Protein AF-A0A944T6J4-F1 (afdb_monomer_lite)

pLDDT: mean 85.2, std 18.9, range [41.88, 97.56]

Sequence (92 aa):
MNKIFPIILAVILSGCSNHDSKFEKCADSMFILTNELMKKRLPSEAKPTESIEEFNSNSYSKKKEYNFYMALIKICELKYSENPEIFDRDYE

Radius of gyration: 17.8 Å; chains: 1; bounding box: 44×56×32 Å

Structure (mmCIF, N/CA/C/O backbone):
data_AF-A0A944T6J4-F1
#
_entry.id   AF-A0A944T6J4-F1
#
loop_
_atom_site.group_PDB
_atom_site.id
_atom_site.type_symbol
_atom_site.label_atom_id
_atom_site.label_alt_id
_atom_site.label_comp_id
_atom_site.label_asym_id
_atom_site.label_entity_id
_atom_site.label_seq_id
_atom_site.pdbx_PDB_ins_code
_atom_site.Cartn_x
_atom_site.Cartn_y
_atom_site.Cartn_z
_atom_site.occupancy
_atom_site.B_iso_or_equiv
_atom_site.auth_seq_id
_atom_site.auth_comp_id
_atom_site.auth_asym_id
_atom_site.auth_atom_id
_atom_site.pdbx_PDB_model_num
ATOM 1 N N . MET A 1 1 ? 27.799 -42.143 -1.383 1.00 43.44 1 MET A N 1
ATOM 2 C CA . MET A 1 1 ? 28.242 -40.754 -1.648 1.00 43.44 1 MET A CA 1
ATOM 3 C C . MET A 1 1 ? 27.260 -40.084 -2.608 1.00 43.44 1 MET A C 1
ATOM 5 O O . MET A 1 1 ? 27.533 -40.013 -3.793 1.00 43.44 1 MET A O 1
ATOM 9 N N . ASN A 1 2 ? 26.122 -39.598 -2.101 1.00 44.25 2 ASN A N 1
ATOM 10 C CA . ASN A 1 2 ? 25.200 -38.731 -2.848 1.00 44.25 2 ASN A CA 1
ATOM 11 C C . ASN A 1 2 ? 25.442 -37.289 -2.386 1.00 44.25 2 ASN A C 1
ATOM 13 O O . ASN A 1 2 ? 24.771 -36.791 -1.491 1.00 44.25 2 ASN A O 1
ATOM 17 N N . LYS A 1 3 ? 26.473 -36.643 -2.944 1.00 48.72 3 LYS A N 1
ATOM 18 C CA . LYS A 1 3 ? 26.894 -35.275 -2.578 1.00 48.72 3 LYS A CA 1
ATOM 19 C C . LYS A 1 3 ? 26.166 -34.171 -3.366 1.00 48.72 3 LYS A C 1
ATOM 21 O O . LYS A 1 3 ? 26.590 -33.025 -3.330 1.00 48.72 3 LYS A O 1
ATOM 26 N N . ILE A 1 4 ? 25.083 -34.500 -4.073 1.00 54.81 4 ILE A N 1
ATOM 27 C CA . ILE A 1 4 ? 24.348 -33.549 -4.933 1.00 54.81 4 ILE A CA 1
ATOM 28 C C . ILE A 1 4 ? 23.173 -32.889 -4.181 1.00 54.81 4 ILE A C 1
ATOM 30 O O . ILE A 1 4 ? 22.683 -31.836 -4.576 1.00 54.81 4 ILE A O 1
ATOM 34 N N . PHE A 1 5 ? 22.767 -33.443 -3.034 1.00 49.78 5 PHE A N 1
ATOM 35 C CA . PHE A 1 5 ? 21.602 -32.968 -2.283 1.00 49.78 5 PHE A CA 1
ATOM 36 C C . PHE A 1 5 ? 21.678 -31.535 -1.707 1.00 49.78 5 PHE A C 1
ATOM 38 O O . PHE A 1 5 ? 20.635 -30.882 -1.684 1.00 49.78 5 PHE A O 1
ATOM 45 N N . PRO A 1 6 ? 22.833 -30.979 -1.274 1.00 53.31 6 PRO A N 1
ATOM 46 C CA . PRO A 1 6 ? 22.819 -29.660 -0.639 1.00 53.31 6 PRO A CA 1
ATOM 47 C C . PRO A 1 6 ? 22.683 -28.511 -1.649 1.00 53.31 6 PRO A C 1
ATOM 49 O O . PRO A 1 6 ? 22.311 -27.408 -1.265 1.00 53.31 6 PRO A O 1
ATOM 52 N N . ILE A 1 7 ? 22.940 -28.758 -2.939 1.00 52.97 7 ILE A N 1
ATOM 53 C CA . ILE A 1 7 ? 22.882 -27.722 -3.981 1.00 52.97 7 ILE A CA 1
ATOM 54 C C . ILE A 1 7 ? 21.427 -27.426 -4.369 1.00 52.97 7 ILE A C 1
ATOM 56 O O . ILE A 1 7 ? 21.071 -26.273 -4.589 1.00 52.97 7 ILE A O 1
ATOM 60 N N . ILE A 1 8 ? 20.559 -28.443 -4.380 1.00 52.62 8 ILE A N 1
ATOM 61 C CA . ILE A 1 8 ? 19.146 -28.284 -4.758 1.00 52.62 8 ILE A CA 1
ATOM 62 C C . ILE A 1 8 ? 18.373 -27.482 -3.695 1.00 52.62 8 ILE A C 1
ATOM 64 O O . ILE A 1 8 ? 17.468 -26.729 -4.040 1.00 52.62 8 ILE A O 1
ATOM 68 N N . LEU A 1 9 ? 18.768 -27.562 -2.419 1.00 43.62 9 LEU A N 1
ATOM 69 C CA . LEU A 1 9 ? 18.108 -26.823 -1.335 1.00 43.62 9 LEU A CA 1
ATOM 70 C C . LEU A 1 9 ? 18.418 -25.313 -1.357 1.00 43.62 9 LEU A C 1
ATOM 72 O O . LEU A 1 9 ? 17.585 -24.509 -0.949 1.00 43.62 9 LEU A O 1
ATOM 76 N N . ALA A 1 10 ? 19.592 -24.917 -1.860 1.00 49.22 10 ALA A N 1
ATOM 77 C CA . ALA A 1 10 ? 20.015 -23.515 -1.898 1.00 49.22 10 ALA A CA 1
ATOM 78 C C . ALA A 1 10 ? 19.315 -22.697 -3.000 1.00 49.22 10 ALA A C 1
ATOM 80 O O . ALA A 1 10 ? 19.165 -21.487 -2.858 1.00 49.22 10 ALA A O 1
ATOM 81 N N . VAL A 1 11 ? 18.850 -23.343 -4.075 1.00 47.28 11 VAL A N 1
ATOM 82 C CA . VAL A 1 11 ? 18.210 -22.656 -5.215 1.00 47.28 11 VAL A CA 1
ATOM 83 C C . VAL A 1 11 ? 16.736 -22.324 -4.942 1.00 47.28 11 VAL A C 1
ATOM 85 O O . VAL A 1 11 ? 16.173 -21.445 -5.583 1.00 47.28 11 VAL A O 1
ATOM 88 N N . ILE A 1 12 ? 16.107 -22.969 -3.954 1.00 47.72 12 ILE A N 1
ATOM 89 C CA . ILE A 1 12 ? 14.687 -22.744 -3.628 1.00 47.72 12 ILE A CA 1
ATOM 90 C C . ILE A 1 12 ? 14.509 -21.524 -2.697 1.00 47.72 12 ILE A C 1
ATOM 92 O O . ILE A 1 12 ? 13.428 -20.949 -2.635 1.00 47.72 12 ILE A O 1
ATOM 96 N N . LEU A 1 13 ? 15.569 -21.080 -2.006 1.00 42.25 13 LEU A N 1
ATOM 97 C CA . LEU A 1 13 ? 15.508 -19.993 -1.014 1.00 42.25 13 LEU A CA 1
ATOM 98 C C . LEU A 1 13 ? 15.972 -18.621 -1.529 1.00 42.25 13 LEU A C 1
ATOM 100 O O . LEU A 1 13 ? 15.742 -17.619 -0.859 1.00 42.25 13 LEU A O 1
ATOM 104 N N . SER A 1 14 ? 16.589 -18.537 -2.709 1.00 41.88 14 SER A N 1
ATOM 105 C CA . SER A 1 14 ? 17.016 -17.257 -3.302 1.00 41.88 14 SER A CA 1
ATOM 106 C C . SER A 1 14 ? 15.935 -16.579 -4.156 1.00 41.88 14 SER A C 1
ATOM 108 O O . SER A 1 14 ? 16.183 -15.529 -4.741 1.00 41.88 14 SER A O 1
ATOM 110 N N . GLY A 1 15 ? 14.735 -17.165 -4.223 1.00 42.31 15 GLY A N 1
ATOM 111 C CA . GLY A 1 15 ? 13.610 -16.691 -5.030 1.00 42.31 15 GLY A CA 1
ATOM 112 C C . GLY A 1 15 ? 12.571 -15.841 -4.293 1.00 42.31 15 GLY A C 1
ATOM 113 O O . GLY A 1 15 ? 11.476 -15.678 -4.823 1.00 42.31 15 GLY A O 1
ATOM 114 N N . CYS A 1 16 ? 12.851 -15.309 -3.095 1.00 51.16 16 CYS A N 1
ATOM 115 C CA . CYS A 1 16 ? 12.024 -14.228 -2.543 1.00 51.16 16 CYS A CA 1
ATOM 116 C C . CYS A 1 16 ? 12.282 -12.980 -3.390 1.00 51.16 16 CYS A C 1
ATOM 118 O O . CYS A 1 16 ? 13.302 -12.313 -3.235 1.00 51.16 16 CYS A O 1
ATOM 120 N N . SER A 1 17 ? 11.410 -12.748 -4.370 1.00 48.88 17 SER A N 1
ATOM 121 C CA . SER A 1 17 ? 11.628 -11.750 -5.405 1.00 48.88 17 SER A CA 1
ATOM 122 C C . SER A 1 17 ? 11.756 -10.351 -4.780 1.00 48.88 17 SER A C 1
ATOM 124 O O . SER A 1 17 ? 10.850 -9.858 -4.111 1.00 48.88 17 SER A O 1
ATOM 126 N N . ASN A 1 18 ? 12.880 -9.669 -5.024 1.00 55.91 18 ASN A N 1
ATOM 127 C CA . ASN A 1 18 ? 13.016 -8.237 -4.718 1.00 55.91 18 ASN A CA 1
ATOM 128 C C . ASN A 1 18 ? 11.958 -7.391 -5.452 1.00 55.91 18 ASN A C 1
ATOM 130 O O . ASN A 1 18 ? 11.732 -6.242 -5.091 1.00 55.91 18 ASN A O 1
ATOM 134 N N . HIS A 1 19 ? 11.318 -7.951 -6.482 1.00 59.09 19 HIS A N 1
ATOM 135 C CA . HIS A 1 19 ? 10.261 -7.308 -7.249 1.00 59.09 19 HIS A CA 1
ATOM 136 C C . HIS A 1 19 ? 9.002 -7.092 -6.397 1.00 59.09 19 HIS A C 1
ATOM 138 O O . HIS A 1 19 ? 8.496 -5.976 -6.329 1.00 59.09 19 HIS A O 1
ATOM 144 N N . ASP A 1 20 ? 8.563 -8.119 -5.664 1.00 73.94 20 ASP A N 1
ATOM 145 C CA . ASP A 1 20 ? 7.369 -8.052 -4.811 1.00 73.94 20 ASP A CA 1
ATOM 146 C C . ASP A 1 20 ? 7.525 -7.034 -3.667 1.00 73.94 20 ASP A C 1
ATOM 148 O O . ASP A 1 20 ? 6.575 -6.333 -3.317 1.00 73.94 20 ASP A O 1
ATOM 152 N N . SER A 1 21 ? 8.745 -6.889 -3.136 1.00 87.31 21 SER A N 1
ATOM 153 C CA . SER A 1 21 ? 9.054 -5.955 -2.044 1.00 87.31 21 SER A CA 1
ATOM 154 C C . SER A 1 21 ? 8.810 -4.490 -2.425 1.00 87.31 21 SER A C 1
ATOM 156 O O . SER A 1 21 ? 8.369 -3.702 -1.588 1.00 87.31 21 SER A O 1
ATOM 158 N N . LYS A 1 22 ? 9.090 -4.089 -3.672 1.00 93.31 22 LYS A N 1
ATOM 159 C CA . LYS A 1 22 ? 8.911 -2.692 -4.110 1.00 93.31 22 LYS A CA 1
ATOM 160 C C . LYS A 1 22 ? 7.426 -2.332 -4.212 1.00 93.31 22 LYS A C 1
ATOM 162 O O . LYS A 1 22 ? 7.001 -1.269 -3.758 1.00 93.31 22 LYS A O 1
ATOM 167 N N . PHE A 1 23 ? 6.614 -3.246 -4.747 1.00 95.38 23 PHE A N 1
ATOM 168 C CA . PHE A 1 23 ? 5.165 -3.056 -4.833 1.00 95.38 23 PHE A CA 1
ATOM 169 C C . PHE A 1 23 ? 4.487 -3.104 -3.466 1.00 95.38 23 PHE A C 1
ATOM 171 O O . PHE A 1 23 ? 3.567 -2.321 -3.237 1.00 95.38 23 PHE A O 1
ATOM 178 N N . GLU A 1 24 ? 4.955 -3.955 -2.548 1.00 95.12 24 GLU A N 1
ATOM 179 C CA . GLU A 1 24 ? 4.496 -3.946 -1.155 1.00 95.12 24 GLU A CA 1
ATOM 180 C C . GLU A 1 24 ? 4.772 -2.594 -0.486 1.00 95.12 24 GLU A C 1
ATOM 182 O O . GLU A 1 24 ? 3.843 -1.957 0.010 1.00 95.12 24 GLU A O 1
ATOM 187 N N . LYS A 1 25 ? 6.017 -2.096 -0.549 1.00 94.94 25 LYS A N 1
ATOM 188 C CA . LYS A 1 25 ? 6.387 -0.780 0.004 1.00 94.94 25 LYS A CA 1
ATOM 189 C C . LYS A 1 25 ? 5.534 0.349 -0.581 1.00 94.94 25 LYS A C 1
ATOM 191 O O . LYS A 1 25 ? 5.078 1.225 0.160 1.00 94.94 25 LYS A O 1
ATOM 196 N N . CYS A 1 26 ? 5.291 0.330 -1.893 1.00 96.50 26 CYS A N 1
ATOM 197 C CA . CYS A 1 26 ? 4.432 1.313 -2.547 1.00 96.50 26 CYS A CA 1
ATOM 198 C C . CYS A 1 26 ? 2.978 1.225 -2.055 1.00 96.50 26 CYS A C 1
ATOM 200 O O . CYS A 1 26 ? 2.403 2.244 -1.665 1.00 96.50 26 CYS A O 1
ATOM 202 N N . ALA A 1 27 ? 2.393 0.026 -2.013 1.00 96.69 27 ALA A N 1
ATOM 203 C CA . ALA A 1 27 ? 1.009 -0.173 -1.591 1.00 96.69 27 ALA A CA 1
ATOM 204 C C . ALA A 1 27 ? 0.795 0.183 -0.109 1.00 96.69 27 ALA A C 1
ATOM 206 O O . ALA A 1 27 ? -0.181 0.861 0.216 1.00 96.69 27 ALA A O 1
ATOM 207 N N . ASP A 1 28 ? 1.729 -0.180 0.774 1.00 95.81 28 ASP A N 1
ATOM 208 C CA . ASP A 1 28 ? 1.706 0.197 2.194 1.00 95.81 28 ASP A CA 1
ATOM 209 C C . ASP A 1 28 ? 1.791 1.723 2.364 1.00 95.81 28 ASP A C 1
ATOM 211 O O . ASP A 1 28 ? 1.004 2.323 3.102 1.00 95.81 28 ASP A O 1
ATOM 215 N N . SER A 1 29 ? 2.682 2.383 1.614 1.00 95.38 29 SER A N 1
ATOM 216 C CA . SER A 1 29 ? 2.800 3.849 1.612 1.00 95.38 29 SER A CA 1
ATOM 217 C C . SER A 1 29 ? 1.507 4.522 1.145 1.00 95.38 29 SER A C 1
ATOM 219 O O . SER A 1 29 ? 1.035 5.486 1.754 1.00 95.38 29 SER A O 1
ATOM 221 N N . MET A 1 30 ? 0.897 3.999 0.078 1.00 95.75 30 MET A N 1
ATOM 222 C CA . MET A 1 30 ? -0.382 4.490 -0.427 1.00 95.75 30 MET A CA 1
ATOM 223 C C . MET A 1 30 ? -1.518 4.273 0.570 1.00 95.75 30 MET A C 1
ATOM 225 O O . MET A 1 30 ? -2.384 5.140 0.691 1.00 95.75 30 MET A O 1
ATOM 229 N N . PHE A 1 31 ? -1.526 3.154 1.293 1.00 95.88 31 PHE A N 1
ATOM 230 C CA . PHE A 1 31 ? -2.538 2.868 2.302 1.00 95.88 31 PHE A CA 1
ATOM 231 C C . PHE A 1 31 ? -2.471 3.868 3.460 1.00 95.88 31 PHE A C 1
ATOM 233 O O . PHE A 1 31 ? -3.490 4.473 3.802 1.00 95.88 31 PHE A O 1
ATOM 240 N N . ILE A 1 32 ? -1.269 4.122 3.989 1.00 95.56 32 ILE A N 1
ATOM 241 C CA . ILE A 1 32 ? -1.040 5.134 5.030 1.00 95.56 32 ILE A CA 1
ATOM 242 C C . ILE A 1 32 ? -1.492 6.512 4.539 1.00 95.56 32 ILE A C 1
ATOM 244 O O . ILE A 1 32 ? -2.290 7.172 5.205 1.00 95.56 32 ILE A O 1
ATOM 248 N N . LEU A 1 33 ? -1.045 6.932 3.349 1.00 95.38 33 LEU A N 1
ATOM 249 C CA . LEU A 1 33 ? -1.409 8.233 2.784 1.00 95.38 33 LEU A CA 1
ATOM 250 C C . LEU A 1 33 ? -2.924 8.370 2.585 1.00 95.38 33 LEU A C 1
ATOM 252 O O . LEU A 1 33 ? -3.503 9.410 2.898 1.00 95.38 33 LEU A O 1
ATOM 256 N N . THR A 1 34 ? -3.571 7.319 2.082 1.00 94.62 34 THR A N 1
ATOM 257 C CA . THR A 1 34 ? -5.025 7.288 1.901 1.00 94.62 34 THR A CA 1
ATOM 258 C C . THR A 1 34 ? -5.722 7.460 3.243 1.00 94.62 34 THR A C 1
ATOM 260 O O . THR A 1 34 ? -6.613 8.300 3.354 1.00 94.62 34 THR A O 1
ATOM 263 N N . ASN A 1 35 ? -5.278 6.752 4.283 1.00 95.75 35 ASN A N 1
ATOM 264 C CA . ASN A 1 35 ? -5.867 6.870 5.611 1.00 95.75 35 ASN A CA 1
ATOM 265 C C . ASN A 1 35 ? -5.671 8.271 6.220 1.00 95.75 35 ASN A C 1
ATOM 267 O O . ASN A 1 35 ? -6.606 8.832 6.787 1.00 95.75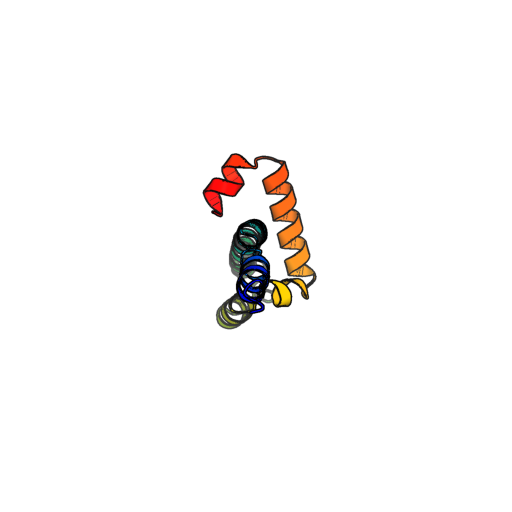 35 ASN A O 1
ATOM 271 N N . GLU A 1 36 ? -4.499 8.887 6.043 1.00 95.88 36 GLU A N 1
ATOM 272 C CA . GLU A 1 36 ? -4.245 10.269 6.479 1.00 95.88 36 GLU A CA 1
ATOM 273 C C . GLU A 1 36 ? -5.141 11.291 5.762 1.00 95.88 36 GLU A C 1
ATOM 275 O O . GLU A 1 36 ? -5.609 12.265 6.361 1.00 95.88 36 GLU A O 1
ATOM 280 N N . LEU A 1 37 ? -5.440 11.069 4.480 1.00 96.19 37 LEU A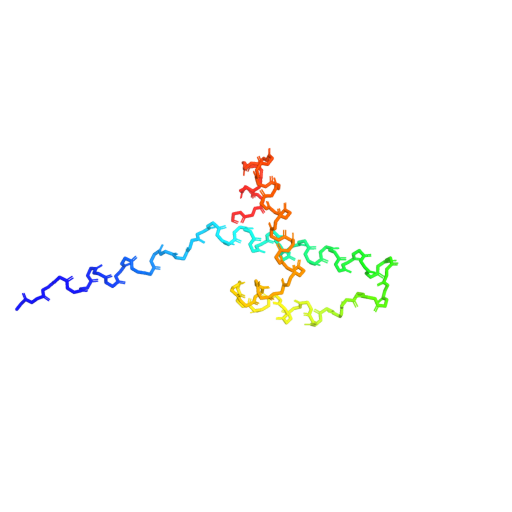 N 1
ATOM 281 C CA . LEU A 1 37 ? -6.403 11.886 3.741 1.00 96.19 37 LEU A CA 1
ATOM 282 C C . LEU A 1 37 ? -7.841 11.633 4.207 1.00 96.19 37 LEU A C 1
ATOM 284 O O . LEU A 1 37 ? -8.614 12.588 4.339 1.00 96.19 37 LEU A O 1
ATOM 288 N N . MET A 1 38 ? -8.195 10.380 4.499 1.00 95.88 38 MET A N 1
ATOM 289 C CA . MET A 1 38 ? -9.504 10.015 5.042 1.00 95.88 38 MET A CA 1
ATOM 290 C C . MET A 1 38 ? -9.737 10.655 6.409 1.00 95.88 38 MET A C 1
ATOM 292 O O . MET A 1 38 ? -10.801 11.223 6.612 1.00 95.88 38 MET A O 1
ATOM 296 N N . LYS A 1 39 ? -8.741 10.708 7.305 1.00 96.38 39 LYS A N 1
ATOM 297 C CA . LYS A 1 39 ? -8.865 11.423 8.593 1.00 96.38 39 LYS A CA 1
ATOM 298 C C . LYS A 1 39 ? -9.329 12.874 8.421 1.00 96.38 39 LYS A C 1
ATOM 300 O O . LYS A 1 39 ? -10.081 13.383 9.245 1.00 96.38 39 LYS A O 1
ATOM 305 N N . LYS A 1 40 ? -8.906 13.537 7.339 1.00 96.06 40 LYS A N 1
ATOM 306 C CA . LYS A 1 40 ? -9.264 14.933 7.041 1.00 96.06 40 LYS A CA 1
ATOM 307 C C . LYS A 1 40 ? -10.612 15.080 6.337 1.00 96.06 40 LYS A C 1
ATOM 309 O O . LYS A 1 40 ? -11.291 16.078 6.548 1.00 96.06 40 LYS A O 1
ATOM 314 N N . ARG A 1 41 ? -10.961 14.147 5.446 1.00 96.81 41 ARG A N 1
ATOM 315 C CA . ARG A 1 41 ? -12.107 14.291 4.526 1.00 96.81 41 ARG A CA 1
ATOM 316 C C . ARG A 1 41 ? -13.308 13.418 4.883 1.00 96.81 41 ARG A C 1
ATOM 318 O O . ARG A 1 41 ? -14.433 13.823 4.627 1.00 96.81 41 ARG A O 1
ATOM 325 N N . LEU A 1 42 ? -13.062 12.239 5.446 1.00 96.62 42 LEU A N 1
ATOM 326 C CA . LEU A 1 42 ? -14.032 11.188 5.767 1.00 96.62 42 LEU A CA 1
ATOM 327 C C . LEU A 1 42 ? -13.658 10.532 7.116 1.00 96.62 42 LEU A C 1
ATOM 329 O O . LEU A 1 42 ? -13.298 9.353 7.159 1.00 96.62 42 LEU A O 1
ATOM 333 N N . PRO A 1 43 ? -13.691 11.281 8.235 1.00 94.06 43 PRO A N 1
ATOM 334 C CA . PRO A 1 43 ? -13.155 10.814 9.516 1.00 94.06 43 PRO A CA 1
ATOM 335 C C . PRO A 1 43 ? -13.866 9.568 10.062 1.00 94.06 43 PRO A C 1
ATOM 337 O O . PRO A 1 43 ? -13.243 8.779 10.761 1.00 94.06 43 PRO A O 1
ATOM 340 N N . SER A 1 44 ? -15.141 9.357 9.718 1.00 96.00 44 SER A N 1
ATOM 341 C CA . SER A 1 44 ? -15.897 8.150 10.083 1.00 96.00 44 SER A CA 1
ATOM 342 C C . SER A 1 44 ? -15.448 6.890 9.338 1.00 96.00 44 SER A C 1
ATOM 344 O O . SER A 1 44 ? -15.744 5.784 9.779 1.00 96.00 44 SER A O 1
ATOM 346 N N . GLU A 1 45 ? -14.773 7.043 8.199 1.00 93.25 45 GLU A N 1
ATOM 347 C CA . GLU A 1 45 ? -14.269 5.929 7.390 1.00 93.25 45 GLU A CA 1
ATOM 348 C C . GLU A 1 45 ? -12.778 5.661 7.635 1.00 93.25 45 GLU A C 1
ATOM 350 O O . GLU A 1 45 ? -12.285 4.572 7.327 1.00 93.25 45 GLU A O 1
ATOM 355 N N . ALA A 1 46 ? -12.059 6.642 8.191 1.00 95.62 46 ALA A N 1
ATOM 356 C CA . ALA A 1 46 ? -10.650 6.517 8.525 1.00 95.62 46 ALA A CA 1
ATOM 357 C C . ALA A 1 46 ? -10.424 5.410 9.564 1.00 95.62 46 ALA A C 1
ATOM 359 O O . ALA A 1 46 ? -11.158 5.273 10.544 1.00 95.62 46 ALA A O 1
ATOM 360 N N . LYS A 1 47 ? -9.379 4.614 9.353 1.00 94.81 47 LYS A N 1
ATOM 361 C CA . LYS A 1 47 ? -8.979 3.556 10.276 1.00 94.81 47 LYS A CA 1
ATOM 362 C C . LYS A 1 47 ? -8.123 4.118 11.415 1.00 94.81 47 LYS A C 1
ATOM 364 O O . LYS A 1 47 ? -7.295 5.007 11.167 1.00 94.81 47 LYS A O 1
ATOM 369 N N . PRO A 1 48 ? -8.283 3.589 12.642 1.00 94.94 48 PRO A N 1
ATOM 370 C CA . PRO A 1 48 ? -7.364 3.854 13.744 1.00 94.94 48 PRO A CA 1
ATOM 371 C C . PRO A 1 48 ? -5.928 3.495 13.365 1.00 94.94 48 PRO A C 1
ATOM 373 O O . PRO A 1 48 ? -5.706 2.607 12.539 1.00 94.94 48 PRO A O 1
ATOM 376 N N . THR A 1 49 ? -4.959 4.171 13.979 1.00 91.06 49 THR A N 1
ATOM 377 C CA . THR A 1 49 ? -3.533 3.926 13.723 1.00 91.06 49 THR A CA 1
ATOM 378 C C . THR A 1 49 ? -3.162 2.474 14.022 1.00 91.06 49 THR A C 1
ATOM 380 O O . THR A 1 49 ? -2.493 1.843 13.212 1.00 91.06 49 THR A O 1
ATOM 383 N N . GLU A 1 50 ? -3.697 1.907 15.102 1.00 95.19 50 GLU A N 1
ATOM 384 C CA . GLU A 1 50 ? -3.442 0.529 15.523 1.00 95.19 50 GLU A CA 1
ATOM 385 C C . GLU A 1 50 ? -3.886 -0.481 14.455 1.00 95.19 50 GLU A C 1
ATOM 387 O O . GLU A 1 50 ? -3.182 -1.444 14.171 1.00 95.19 50 GLU A O 1
ATOM 392 N N . SER A 1 51 ? -5.024 -0.236 13.795 1.00 94.12 51 SER A N 1
ATOM 393 C CA . SER A 1 51 ? -5.508 -1.100 12.710 1.00 94.12 51 SER A CA 1
ATOM 394 C C . SER A 1 51 ? -4.638 -1.015 11.453 1.00 94.12 51 SER A C 1
ATOM 396 O O . SER A 1 51 ? -4.537 -1.993 10.713 1.00 94.12 51 SER A O 1
ATOM 398 N N . ILE A 1 52 ? -4.023 0.143 11.186 1.00 93.50 52 ILE A N 1
ATOM 399 C CA . ILE A 1 52 ? -3.065 0.299 10.081 1.00 93.50 52 ILE A CA 1
ATOM 400 C C . ILE A 1 52 ? -1.773 -0.458 10.398 1.00 93.50 52 ILE A C 1
ATOM 402 O O . ILE A 1 52 ? -1.265 -1.177 9.542 1.00 93.50 52 ILE A O 1
ATOM 406 N N . GLU A 1 53 ? -1.258 -0.322 11.621 1.00 92.75 53 GLU A N 1
ATOM 407 C CA . GLU A 1 53 ? -0.049 -1.014 12.080 1.00 92.75 53 GLU A CA 1
ATOM 408 C C . GLU A 1 53 ? -0.231 -2.535 12.070 1.00 92.75 53 GLU A C 1
ATOM 410 O O . GLU A 1 53 ? 0.614 -3.253 11.532 1.00 92.75 53 GLU A O 1
ATOM 415 N N . GLU A 1 54 ? -1.367 -3.027 12.572 1.00 94.25 54 GLU A N 1
ATOM 416 C CA . GLU A 1 54 ? -1.726 -4.444 12.516 1.00 94.25 54 GLU A CA 1
ATOM 417 C C . GLU A 1 54 ? -1.791 -4.936 11.065 1.00 94.25 54 GLU A C 1
ATOM 419 O O . GLU A 1 54 ? -1.173 -5.948 10.725 1.00 94.25 54 GLU A O 1
ATOM 424 N N . PHE A 1 55 ? -2.471 -4.200 10.179 1.00 94.88 55 PHE A N 1
ATOM 425 C CA . PHE A 1 55 ? -2.539 -4.561 8.765 1.00 94.88 55 PHE A CA 1
ATOM 426 C C . PHE A 1 55 ? -1.146 -4.627 8.123 1.00 94.88 55 PHE A C 1
ATOM 428 O O . PHE A 1 55 ? -0.834 -5.609 7.446 1.00 94.88 55 PHE A O 1
ATOM 435 N N . ASN A 1 56 ? -0.298 -3.626 8.370 1.00 90.62 56 ASN A N 1
ATOM 436 C CA . ASN A 1 56 ? 1.048 -3.533 7.804 1.00 90.62 56 ASN A CA 1
ATOM 437 C C . ASN A 1 56 ? 2.004 -4.607 8.343 1.00 90.62 56 ASN A C 1
ATOM 439 O O . ASN A 1 56 ? 2.944 -4.978 7.642 1.00 90.62 56 ASN A O 1
ATOM 443 N N . SER A 1 57 ? 1.742 -5.140 9.541 1.00 93.44 57 SER A N 1
ATOM 444 C CA . SER A 1 57 ? 2.507 -6.247 1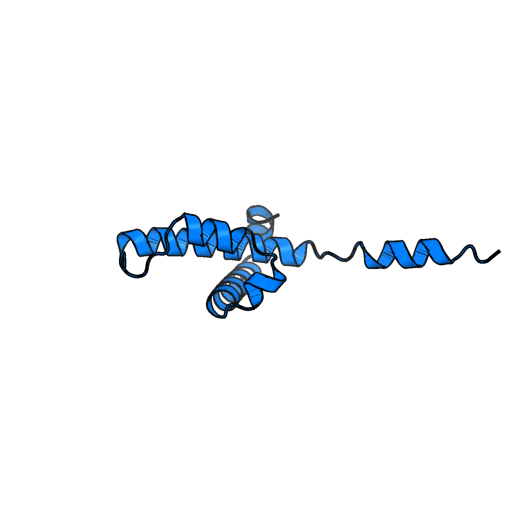0.126 1.00 93.44 57 SER A CA 1
ATOM 445 C C . SER A 1 57 ? 2.242 -7.608 9.464 1.00 93.44 57 SER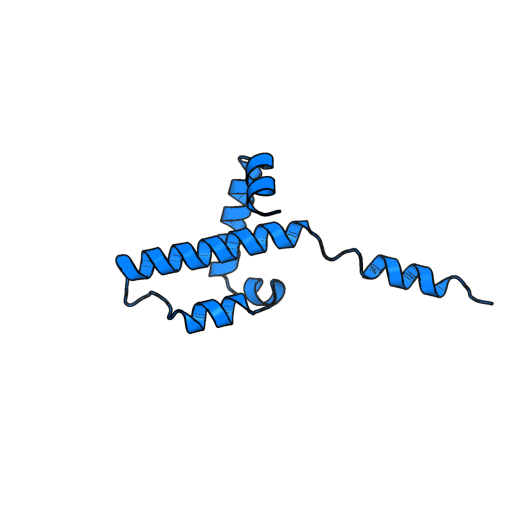 A C 1
ATOM 447 O O . SER A 1 57 ? 3.019 -8.547 9.647 1.00 93.44 57 SER A O 1
ATOM 449 N N . ASN A 1 58 ? 1.161 -7.733 8.684 1.00 93.56 58 ASN A N 1
ATOM 450 C CA . ASN A 1 58 ? 0.862 -8.959 7.950 1.00 93.56 58 ASN A CA 1
ATOM 451 C C . ASN A 1 58 ? 1.886 -9.221 6.839 1.00 93.56 58 ASN A C 1
ATOM 453 O O . ASN A 1 58 ? 2.489 -8.305 6.287 1.00 93.56 58 ASN A O 1
ATOM 457 N N . SER A 1 59 ? 2.027 -10.486 6.441 1.00 94.06 59 SER A N 1
ATOM 458 C CA . SER A 1 59 ? 2.829 -10.829 5.265 1.00 94.06 59 SER A CA 1
ATOM 459 C C . SER A 1 59 ? 2.205 -10.274 3.982 1.00 94.06 59 SER A C 1
ATOM 461 O O . SER A 1 59 ? 0.978 -10.196 3.864 1.00 94.06 59 SER A O 1
ATOM 463 N N . TYR A 1 60 ? 3.030 -9.986 2.971 1.00 92.69 60 TYR A N 1
ATOM 464 C CA . TYR A 1 60 ? 2.546 -9.518 1.670 1.00 92.69 60 TYR A CA 1
ATOM 465 C C . TYR A 1 60 ? 1.459 -10.422 1.074 1.00 92.69 60 TYR A C 1
ATOM 467 O O . TYR A 1 60 ? 0.425 -9.956 0.597 1.00 92.69 60 TYR A O 1
ATOM 475 N N . SER A 1 61 ? 1.648 -11.745 1.163 1.00 93.25 61 SER A N 1
ATOM 476 C CA . SER A 1 61 ? 0.652 -12.720 0.703 1.00 93.25 61 SER A CA 1
ATOM 477 C C . SER A 1 61 ? -0.688 -12.557 1.416 1.00 93.25 61 SER A C 1
ATOM 479 O O . SER A 1 61 ? -1.726 -12.674 0.773 1.00 93.25 61 SER A O 1
ATOM 481 N N . LYS A 1 62 ? -0.669 -12.276 2.724 1.00 94.25 62 LYS A N 1
ATOM 482 C CA . LYS A 1 62 ? -1.881 -12.078 3.517 1.00 94.25 62 LYS A CA 1
ATOM 483 C C . LYS A 1 62 ? -2.564 -10.755 3.172 1.00 94.25 62 LYS A C 1
ATOM 485 O O . LYS A 1 62 ? -3.781 -10.722 3.023 1.00 94.25 62 LYS A O 1
ATOM 490 N N . LYS A 1 63 ? -1.796 -9.680 2.966 1.00 95.56 63 LYS A N 1
ATOM 491 C CA . LYS A 1 63 ? -2.326 -8.376 2.527 1.00 95.56 63 LYS A CA 1
ATOM 492 C C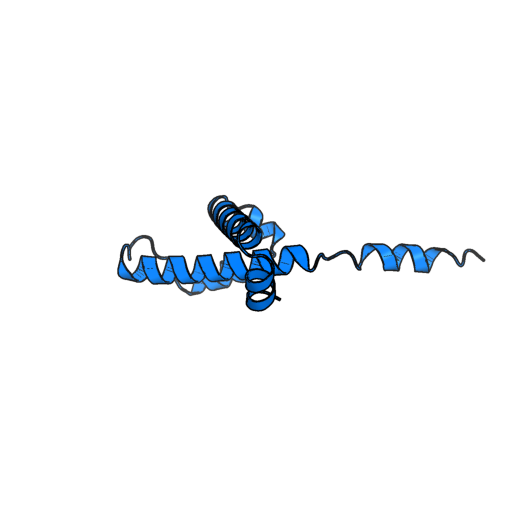 . LYS A 1 63 ? -3.012 -8.465 1.156 1.00 95.56 63 LYS A C 1
ATOM 494 O O . LYS A 1 63 ? -4.053 -7.845 0.950 1.00 95.56 63 LYS A O 1
ATOM 499 N N . LYS A 1 64 ? -2.495 -9.291 0.238 1.00 95.06 64 LYS A N 1
ATOM 500 C CA . LYS A 1 64 ? -3.096 -9.535 -1.091 1.00 95.06 64 LYS A CA 1
ATOM 501 C C . LYS A 1 64 ? -4.465 -10.225 -1.061 1.00 95.06 64 LYS A C 1
ATOM 503 O O . LYS A 1 64 ? -5.167 -10.199 -2.067 1.00 95.06 64 LYS A O 1
ATOM 508 N N . GLU A 1 65 ? -4.888 -10.791 0.069 1.00 96.31 65 GLU A N 1
ATOM 509 C CA . GLU A 1 65 ? -6.256 -11.311 0.224 1.00 96.31 65 GLU A CA 1
ATOM 510 C C . GLU A 1 65 ? -7.309 -10.185 0.269 1.00 96.31 65 GLU A C 1
ATOM 512 O O . GLU A 1 65 ? -8.500 -10.435 0.077 1.00 96.31 65 GLU A O 1
ATOM 517 N N . TYR A 1 66 ? -6.893 -8.933 0.492 1.00 95.44 66 TYR A N 1
ATOM 518 C CA . TYR A 1 66 ? -7.789 -7.788 0.583 1.00 95.44 66 TYR A CA 1
ATOM 519 C C . TYR A 1 66 ? -7.915 -7.065 -0.764 1.00 95.44 66 TYR A C 1
ATOM 521 O O . TYR A 1 66 ? -6.950 -6.515 -1.296 1.00 95.44 66 TYR A O 1
ATOM 529 N N . ASN A 1 67 ? -9.144 -6.972 -1.282 1.00 96.50 67 ASN A N 1
ATOM 530 C CA . ASN A 1 67 ? -9.431 -6.331 -2.574 1.00 96.50 67 ASN A CA 1
ATOM 53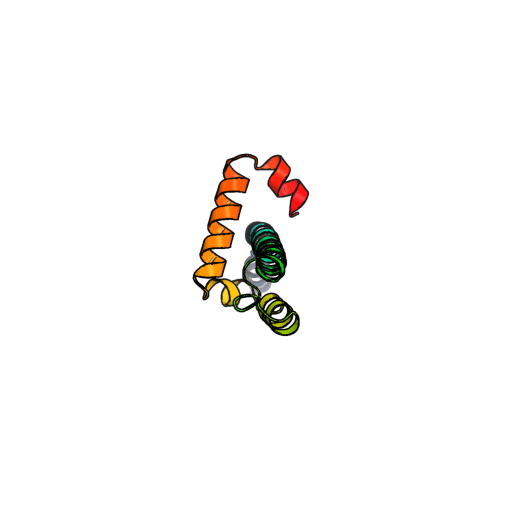1 C C . ASN A 1 67 ? -8.948 -4.876 -2.658 1.00 96.50 67 ASN A C 1
ATOM 533 O O . ASN A 1 67 ? -8.446 -4.457 -3.700 1.00 96.50 67 ASN A O 1
ATOM 537 N N . PHE A 1 68 ? -9.086 -4.103 -1.573 1.00 94.00 68 PHE A N 1
ATOM 538 C CA . PHE A 1 68 ? -8.614 -2.716 -1.556 1.00 94.00 68 PHE A CA 1
ATOM 539 C C . PHE A 1 68 ? -7.093 -2.653 -1.737 1.00 94.00 68 PHE A C 1
ATOM 541 O O . PHE A 1 68 ? -6.595 -1.809 -2.473 1.00 94.00 68 PHE A O 1
ATOM 548 N N . TYR A 1 69 ? -6.359 -3.580 -1.121 1.00 96.06 69 TYR A N 1
ATOM 549 C CA . TYR A 1 69 ? -4.907 -3.622 -1.191 1.00 96.06 69 TYR A CA 1
ATOM 550 C C . TYR A 1 69 ? -4.426 -4.068 -2.574 1.00 96.06 69 TYR A C 1
ATOM 552 O O . TYR A 1 69 ? -3.518 -3.467 -3.141 1.00 96.06 69 TYR A O 1
ATOM 560 N N . MET A 1 70 ? -5.116 -5.033 -3.191 1.00 97.44 70 MET A N 1
ATOM 561 C CA . MET A 1 70 ? -4.885 -5.394 -4.594 1.00 97.44 70 MET A CA 1
ATOM 562 C C . MET A 1 70 ? -5.118 -4.221 -5.555 1.00 97.44 70 MET A C 1
ATOM 564 O O . MET A 1 70 ? -4.419 -4.106 -6.560 1.00 97.44 70 MET A O 1
ATOM 568 N N . ALA A 1 71 ? -6.069 -3.328 -5.265 1.00 97.50 71 ALA A N 1
ATOM 569 C CA . ALA A 1 71 ? -6.253 -2.114 -6.056 1.00 97.50 71 ALA A CA 1
ATOM 570 C C . ALA A 1 71 ? -5.070 -1.141 -5.903 1.00 97.50 71 ALA A C 1
ATOM 572 O O . ALA A 1 71 ? -4.635 -0.566 -6.899 1.00 97.50 71 ALA A O 1
ATOM 573 N N . LEU A 1 72 ? -4.513 -0.998 -4.694 1.00 97.31 72 LEU A N 1
ATOM 574 C CA . LEU A 1 72 ? -3.306 -0.194 -4.466 1.00 97.31 72 LEU A CA 1
ATOM 575 C C . LEU A 1 72 ? -2.096 -0.762 -5.218 1.00 97.31 72 LEU A C 1
ATOM 577 O O . LEU A 1 72 ? -1.386 -0.004 -5.872 1.00 97.31 72 LEU A O 1
ATOM 581 N N . ILE A 1 73 ? -1.916 -2.087 -5.211 1.00 96.94 73 ILE A N 1
ATOM 582 C CA . ILE A 1 73 ? -0.858 -2.753 -5.987 1.00 96.94 73 ILE A CA 1
ATOM 583 C C . ILE A 1 73 ? -0.987 -2.420 -7.476 1.00 96.94 73 ILE A C 1
ATOM 585 O O . ILE A 1 73 ? -0.009 -1.998 -8.080 1.00 96.94 73 ILE A O 1
ATOM 589 N N . LYS A 1 74 ? -2.190 -2.502 -8.058 1.00 97.56 74 LYS A N 1
ATOM 590 C CA . LYS A 1 74 ? -2.406 -2.144 -9.473 1.00 97.56 74 LYS A CA 1
ATOM 591 C C . LYS A 1 74 ? -2.066 -0.688 -9.790 1.00 97.56 74 LYS A C 1
ATOM 593 O O . LYS A 1 74 ? -1.587 -0.389 -10.880 1.00 97.56 74 LYS A O 1
ATOM 598 N N . ILE A 1 75 ? -2.308 0.229 -8.853 1.00 97.31 75 ILE A N 1
ATOM 599 C CA . ILE A 1 75 ? -1.891 1.629 -9.011 1.00 97.31 75 ILE A CA 1
ATOM 600 C C . ILE A 1 75 ? -0.360 1.725 -9.006 1.00 97.31 75 ILE A C 1
ATOM 602 O O . ILE A 1 75 ? 0.207 2.440 -9.829 1.00 97.31 75 ILE A O 1
ATOM 606 N N . CYS A 1 76 ? 0.314 0.992 -8.120 1.00 96.94 76 CYS A N 1
ATOM 607 C CA . CYS A 1 76 ? 1.773 0.922 -8.089 1.00 96.94 76 CYS A CA 1
ATOM 608 C C . CYS A 1 76 ? 2.357 0.299 -9.369 1.00 96.94 76 CYS A C 1
ATOM 610 O O . CYS A 1 76 ? 3.329 0.826 -9.900 1.00 96.94 76 CYS A O 1
ATOM 612 N N . GLU A 1 77 ? 1.743 -0.756 -9.913 1.00 96.38 77 GLU A N 1
ATOM 613 C CA . GLU A 1 77 ? 2.109 -1.356 -11.206 1.00 96.38 77 GLU A CA 1
ATOM 614 C C . GLU A 1 77 ? 1.970 -0.354 -12.358 1.00 96.38 77 GLU A C 1
ATOM 616 O O . GLU A 1 77 ? 2.866 -0.245 -13.195 1.00 96.38 77 GLU A O 1
ATOM 621 N N . LEU A 1 78 ? 0.884 0.430 -12.376 1.00 97.31 78 LEU A N 1
ATOM 622 C CA . LEU A 1 78 ? 0.707 1.499 -13.357 1.00 97.31 78 LEU A CA 1
ATOM 623 C C . LEU A 1 78 ? 1.817 2.550 -13.230 1.00 97.31 78 LEU A C 1
ATOM 625 O O . LEU A 1 78 ? 2.458 2.873 -14.226 1.00 97.31 78 LEU A O 1
ATOM 629 N N . LYS A 1 79 ? 2.107 3.027 -12.014 1.00 96.19 79 LYS A N 1
ATOM 630 C CA . LYS A 1 79 ? 3.193 3.994 -11.788 1.00 96.19 79 LYS A CA 1
ATOM 631 C C . LYS A 1 79 ? 4.559 3.458 -12.203 1.00 96.19 79 LYS A C 1
ATOM 633 O O . LYS A 1 79 ? 5.340 4.190 -12.804 1.00 96.19 79 LYS A O 1
ATOM 638 N N . TYR A 1 80 ? 4.836 2.190 -11.906 1.00 96.00 80 TYR A N 1
ATOM 639 C CA . TYR A 1 80 ? 6.045 1.523 -12.375 1.00 96.00 80 TYR A CA 1
ATOM 640 C C . TYR A 1 80 ? 6.099 1.516 -13.904 1.00 96.00 80 TYR A C 1
ATOM 642 O O . TYR A 1 80 ? 7.120 1.878 -14.472 1.00 96.00 80 TYR A O 1
ATOM 650 N N . SER A 1 81 ? 4.993 1.189 -14.579 1.00 96.62 81 SER A N 1
ATOM 651 C CA . SER A 1 81 ? 4.939 1.183 -16.047 1.00 96.62 81 SER A CA 1
ATOM 652 C C . SER A 1 81 ? 5.138 2.567 -16.679 1.00 96.62 81 SER A C 1
ATOM 654 O O . SER A 1 81 ? 5.668 2.660 -17.783 1.00 96.62 81 SER A O 1
ATOM 656 N N . GLU A 1 82 ? 4.750 3.639 -15.981 1.00 97.19 82 GLU A N 1
ATOM 657 C CA . GLU A 1 82 ? 4.930 5.022 -16.433 1.00 97.19 82 GLU A CA 1
ATOM 658 C C . GLU A 1 82 ? 6.382 5.498 -16.293 1.00 97.19 82 GLU A C 1
ATOM 660 O O . GLU A 1 82 ? 6.893 6.178 -17.185 1.00 97.19 82 GLU A O 1
ATOM 665 N N . ASN A 1 83 ? 7.050 5.171 -15.178 1.00 96.31 83 ASN A N 1
ATOM 666 C CA . ASN A 1 83 ? 8.442 5.557 -14.941 1.00 96.31 83 ASN A CA 1
ATOM 667 C C . ASN A 1 83 ? 9.180 4.558 -14.021 1.00 96.31 83 ASN A C 1
ATOM 669 O O . ASN A 1 83 ? 9.287 4.796 -12.811 1.00 96.31 83 ASN A O 1
ATOM 673 N N . PRO A 1 84 ? 9.721 3.461 -14.586 1.00 94.81 84 PRO A N 1
ATOM 674 C CA . PRO A 1 84 ? 10.362 2.402 -13.809 1.00 94.81 84 PRO A CA 1
ATOM 675 C C . PRO A 1 84 ? 11.551 2.890 -12.978 1.00 94.81 84 PRO A C 1
ATOM 677 O O . PRO A 1 84 ? 11.681 2.514 -11.820 1.00 94.81 84 PRO A O 1
ATOM 680 N N . GLU A 1 85 ? 12.390 3.769 -13.537 1.00 96.25 85 GLU A N 1
ATOM 681 C CA . GLU A 1 85 ? 13.615 4.246 -12.879 1.00 96.25 85 GLU A CA 1
ATOM 682 C C . GLU A 1 85 ? 13.315 5.059 -11.614 1.00 96.25 85 GLU A C 1
ATOM 684 O O . GLU A 1 85 ? 13.970 4.891 -10.584 1.00 96.25 85 GLU A O 1
ATOM 689 N N . ILE A 1 86 ? 12.307 5.939 -11.677 1.00 95.50 86 ILE A N 1
ATOM 690 C CA . ILE A 1 86 ? 11.862 6.704 -10.507 1.00 95.50 86 ILE A CA 1
ATOM 691 C C . ILE A 1 86 ? 11.233 5.772 -9.477 1.00 95.50 86 ILE A C 1
ATOM 693 O O . ILE A 1 86 ? 11.549 5.878 -8.294 1.00 95.50 86 ILE A O 1
ATOM 697 N N . PHE A 1 87 ? 10.367 4.861 -9.922 1.00 95.62 87 PHE A N 1
ATOM 698 C CA . PHE A 1 87 ? 9.700 3.926 -9.025 1.00 95.62 87 PHE A CA 1
ATOM 699 C C . PHE A 1 87 ? 10.707 3.048 -8.278 1.00 95.62 87 PHE A C 1
ATOM 701 O O . PHE A 1 87 ? 10.610 2.900 -7.062 1.00 95.62 87 PHE A O 1
ATOM 708 N N . ASP A 1 88 ? 11.693 2.502 -8.990 1.00 93.19 88 ASP A N 1
ATOM 709 C CA . ASP A 1 88 ? 12.739 1.678 -8.399 1.00 93.19 88 ASP A CA 1
ATOM 710 C C . ASP A 1 88 ? 13.547 2.469 -7.371 1.00 93.19 88 ASP A C 1
ATOM 712 O O . ASP A 1 88 ? 13.705 2.004 -6.250 1.00 93.19 88 ASP A O 1
ATOM 716 N N . ARG A 1 89 ? 13.970 3.697 -7.684 1.00 94.19 89 ARG A N 1
ATOM 717 C CA . ARG A 1 89 ? 14.689 4.543 -6.720 1.00 94.19 89 ARG A CA 1
ATOM 718 C C . ARG A 1 89 ? 13.869 4.835 -5.460 1.00 94.19 89 ARG A C 1
ATOM 720 O O . ARG A 1 89 ? 14.428 4.887 -4.368 1.00 94.19 89 ARG A O 1
ATOM 727 N N . ASP A 1 90 ? 12.571 5.079 -5.611 1.00 93.50 90 ASP A N 1
ATOM 728 C CA . ASP A 1 90 ? 11.708 5.475 -4.499 1.00 93.50 90 ASP A CA 1
ATOM 729 C C . ASP A 1 90 ? 11.331 4.277 -3.595 1.00 93.50 90 ASP A C 1
ATOM 731 O O . ASP A 1 90 ? 10.987 4.483 -2.428 1.00 93.50 90 ASP A O 1
ATOM 735 N N . TYR A 1 91 ? 11.413 3.037 -4.102 1.00 91.75 91 TYR A N 1
ATOM 736 C CA . TYR A 1 91 ? 10.944 1.829 -3.405 1.00 91.75 91 TYR A CA 1
ATOM 737 C C . TYR A 1 91 ? 11.954 0.663 -3.318 1.00 91.75 91 TYR A C 1
ATOM 739 O O . TYR A 1 91 ? 11.586 -0.405 -2.814 1.00 91.75 91 TYR A O 1
ATOM 747 N N . GLU A 1 92 ? 13.210 0.835 -3.747 1.00 81.12 92 GLU A N 1
ATOM 748 C CA . GLU A 1 92 ? 14.310 -0.134 -3.545 1.00 81.12 92 GLU A CA 1
ATOM 749 C C . GLU A 1 92 ? 14.592 -0.470 -2.078 1.00 81.12 92 GLU A C 1
ATOM 751 O O . GLU A 1 92 ? 14.441 0.384 -1.174 1.00 81.12 92 GLU A O 1
#

Foldseek 3Di:
DPPPPVVVVVVVPVPPDPVLQLLLQQLLVVLVVVLVVCCVVPVVPRDDPVVSVVLNPDDSVVNVVDPVSVVSSVVLVVVCVVPVVVSVVVRD

Secondary structure (DSSP, 8-state):
--TTHHHHHHHSSTTS-HHHHHHHHHHHHHHHHHHHHHHHH-TTTPPPHHHHHHHHHS-HHHHTTSHHHHHHHHHHHHHHHH-HHHHHHHH-